Protein AF-W1Y4M0-F1 (afdb_monomer_lite)

Structure (mmCIF, N/CA/C/O backbone):
data_AF-W1Y4M0-F1
#
_entry.id   AF-W1Y4M0-F1
#
loop_
_atom_site.group_PDB
_atom_site.id
_atom_site.type_symbol
_atom_site.label_atom_id
_atom_site.label_alt_id
_atom_site.label_comp_id
_atom_site.label_asym_id
_atom_site.label_entity_id
_atom_site.label_seq_id
_atom_site.pdbx_PDB_ins_code
_atom_site.Cartn_x
_atom_site.Cartn_y
_atom_site.Cartn_z
_atom_site.occupancy
_atom_site.B_iso_or_equiv
_atom_site.auth_seq_id
_atom_site.auth_comp_id
_atom_site.auth_asym_id
_atom_site.auth_atom_id
_atom_site.pdbx_PDB_model_num
ATOM 1 N N . ALA A 1 1 ? 33.250 -19.218 -24.077 1.00 40.91 1 ALA A N 1
ATOM 2 C CA . ALA A 1 1 ? 33.904 -18.653 -22.877 1.00 40.91 1 ALA A CA 1
ATOM 3 C C . ALA A 1 1 ? 33.173 -17.367 -22.509 1.00 40.91 1 ALA A C 1
ATOM 5 O O . ALA A 1 1 ? 32.840 -16.640 -23.441 1.00 40.91 1 ALA A O 1
ATOM 6 N N . PRO A 1 2 ? 32.850 -17.095 -21.232 1.00 46.16 2 PRO A N 1
ATOM 7 C CA . PRO A 1 2 ? 32.178 -15.849 -20.876 1.00 46.16 2 PRO A CA 1
ATOM 8 C C . PRO A 1 2 ? 33.082 -14.671 -21.253 1.00 46.16 2 PRO A C 1
ATOM 10 O O . PRO A 1 2 ? 34.289 -14.724 -21.014 1.00 46.16 2 PRO A O 1
ATOM 13 N N . ALA A 1 3 ? 32.515 -13.644 -21.886 1.00 58.59 3 ALA A N 1
ATOM 14 C CA . ALA A 1 3 ? 33.249 -12.433 -22.234 1.00 58.59 3 ALA A CA 1
ATOM 15 C C . ALA A 1 3 ? 33.830 -11.792 -20.965 1.00 58.59 3 ALA A C 1
ATOM 17 O O . ALA A 1 3 ? 33.158 -11.728 -19.933 1.00 58.59 3 ALA A O 1
ATOM 18 N N . ALA A 1 4 ? 35.079 -11.330 -21.037 1.00 76.50 4 ALA A N 1
ATOM 19 C CA . ALA A 1 4 ? 35.714 -10.626 -19.932 1.00 76.50 4 ALA A CA 1
ATOM 20 C C . ALA A 1 4 ? 34.864 -9.406 -19.532 1.00 76.50 4 ALA A C 1
ATOM 22 O O . ALA A 1 4 ? 34.416 -8.643 -20.390 1.00 76.50 4 ALA A O 1
ATOM 23 N N . LEU A 1 5 ? 34.621 -9.247 -18.227 1.00 76.81 5 LEU A N 1
ATOM 24 C CA . LEU A 1 5 ? 33.841 -8.137 -17.677 1.00 76.81 5 LEU A CA 1
ATOM 25 C C . LEU A 1 5 ? 34.411 -6.790 -18.144 1.00 76.81 5 LEU A C 1
ATOM 27 O O . LEU A 1 5 ? 35.628 -6.618 -18.217 1.00 76.81 5 LEU A O 1
ATOM 31 N N . SER A 1 6 ? 33.536 -5.819 -18.415 1.00 85.75 6 SER A N 1
ATOM 32 C CA . SER A 1 6 ? 33.961 -4.457 -18.752 1.00 85.75 6 SER A CA 1
ATOM 33 C C . SER A 1 6 ? 34.764 -3.830 -17.606 1.00 85.75 6 SER A C 1
ATOM 35 O O . SER A 1 6 ? 34.558 -4.164 -16.440 1.00 85.75 6 SER A O 1
ATOM 37 N N . HIS A 1 7 ? 35.642 -2.872 -17.909 1.00 79.56 7 HIS A N 1
ATOM 38 C CA . HIS A 1 7 ? 36.454 -2.188 -16.893 1.00 79.56 7 HIS A CA 1
ATOM 39 C C . HIS A 1 7 ? 35.597 -1.555 -15.778 1.00 79.56 7 HIS A C 1
ATOM 41 O O . HIS A 1 7 ? 35.941 -1.604 -14.597 1.00 79.56 7 HIS A O 1
ATOM 47 N N . SER A 1 8 ? 34.424 -1.020 -16.132 1.00 80.38 8 SER A N 1
ATOM 48 C CA . SER A 1 8 ? 33.446 -0.510 -15.166 1.00 80.38 8 SER A CA 1
ATOM 49 C C . SER A 1 8 ? 32.907 -1.619 -14.259 1.00 80.38 8 SER A C 1
ATOM 51 O O . SER A 1 8 ? 32.848 -1.435 -13.044 1.00 80.38 8 SER A O 1
ATOM 53 N N . ALA A 1 9 ? 32.571 -2.784 -14.823 1.00 74.94 9 ALA A N 1
ATOM 54 C CA . ALA A 1 9 ? 32.103 -3.942 -14.065 1.00 74.94 9 ALA A CA 1
ATOM 55 C C . ALA A 1 9 ? 33.204 -4.537 -13.173 1.00 74.94 9 ALA A C 1
ATOM 57 O O . ALA A 1 9 ? 32.925 -4.895 -12.034 1.00 74.94 9 ALA A O 1
ATOM 58 N N . GLN A 1 10 ? 34.459 -4.562 -13.630 1.00 78.62 10 GLN A N 1
ATOM 59 C CA . GLN A 1 10 ? 35.616 -4.975 -12.826 1.00 78.62 10 GLN A CA 1
ATOM 60 C C . GLN A 1 10 ? 35.824 -4.050 -11.623 1.00 78.62 10 GLN A C 1
ATOM 62 O O . GLN A 1 10 ? 36.001 -4.526 -10.507 1.00 78.62 10 GLN A O 1
ATOM 67 N N . ARG A 1 11 ? 35.723 -2.727 -11.815 1.00 75.81 11 ARG A N 1
ATOM 68 C CA . ARG A 1 11 ? 35.806 -1.743 -10.720 1.00 75.81 11 ARG A CA 1
ATOM 69 C C . ARG A 1 11 ? 34.679 -1.897 -9.705 1.00 75.81 11 ARG A C 1
ATOM 71 O O . ARG A 1 11 ? 34.911 -1.749 -8.510 1.00 75.81 11 ARG A O 1
ATOM 78 N N . VAL A 1 12 ? 33.457 -2.159 -10.169 1.00 72.69 12 VAL A N 1
ATOM 79 C CA . VAL A 1 12 ? 32.316 -2.439 -9.286 1.00 72.69 12 VAL A CA 1
ATOM 80 C C . VAL A 1 12 ? 32.557 -3.740 -8.524 1.00 72.69 12 VAL A C 1
ATOM 82 O O . VAL A 1 12 ? 32.464 -3.737 -7.304 1.00 72.69 12 VAL A O 1
ATOM 85 N N . HIS A 1 13 ? 32.968 -4.807 -9.210 1.00 70.38 13 HIS A N 1
ATOM 86 C CA . HIS A 1 13 ? 33.296 -6.095 -8.601 1.00 70.38 13 HIS A CA 1
ATOM 87 C C . HIS A 1 13 ? 34.391 -5.963 -7.537 1.00 70.38 13 HIS A C 1
ATOM 89 O O . HIS A 1 13 ? 34.217 -6.449 -6.429 1.00 70.38 13 HIS A O 1
ATOM 95 N N . GLN A 1 14 ? 35.474 -5.235 -7.824 1.00 74.56 14 GLN A N 1
ATOM 96 C CA . GLN A 1 14 ? 36.576 -5.003 -6.885 1.00 74.56 14 GLN A CA 1
ATOM 97 C C . GLN A 1 14 ? 36.146 -4.196 -5.648 1.00 74.56 14 GLN A C 1
ATOM 99 O O . GLN A 1 14 ? 36.717 -4.354 -4.573 1.00 74.56 14 GLN A O 1
ATOM 104 N N . ARG A 1 15 ? 35.130 -3.330 -5.782 1.00 68.19 15 ARG A N 1
ATOM 105 C CA . ARG A 1 15 ? 34.530 -2.586 -4.661 1.00 68.19 15 ARG A CA 1
ATOM 106 C C . ARG A 1 15 ? 33.516 -3.416 -3.875 1.00 68.19 15 ARG A C 1
ATOM 108 O O . ARG A 1 15 ? 33.374 -3.201 -2.677 1.00 68.19 15 ARG A O 1
ATOM 115 N N . LEU A 1 16 ? 32.816 -4.333 -4.538 1.00 61.97 16 LEU A N 1
ATOM 116 C CA . LEU A 1 16 ? 31.892 -5.275 -3.903 1.00 61.97 16 LEU A CA 1
ATOM 117 C C . LEU A 1 16 ? 32.642 -6.401 -3.175 1.00 61.97 16 LEU A C 1
ATOM 119 O O . LEU A 1 16 ? 32.173 -6.863 -2.144 1.00 61.97 16 LEU A O 1
ATOM 123 N N . SER A 1 17 ? 33.839 -6.768 -3.642 1.00 65.12 17 SER A N 1
ATOM 124 C CA . SER A 1 17 ? 34.718 -7.778 -3.037 1.00 65.12 17 SER A CA 1
ATOM 125 C C . SER A 1 17 ? 35.580 -7.255 -1.878 1.00 65.12 17 SER A C 1
ATOM 127 O O . SER A 1 17 ? 36.582 -7.875 -1.531 1.00 65.12 17 SER A O 1
ATOM 129 N N . VAL A 1 18 ? 35.266 -6.081 -1.318 1.00 74.00 18 VAL A N 1
ATOM 130 C CA . VAL A 1 18 ? 35.992 -5.517 -0.161 1.00 74.00 18 VAL A CA 1
ATOM 131 C C . VAL A 1 18 ? 35.580 -6.206 1.141 1.00 74.00 18 VAL A C 1
ATOM 133 O O . VAL A 1 18 ? 36.350 -6.246 2.098 1.00 74.00 18 VAL A O 1
ATOM 136 N N . LEU A 1 19 ? 34.364 -6.749 1.184 1.00 72.25 19 LEU A N 1
ATOM 137 C CA . LEU A 1 19 ? 33.844 -7.476 2.333 1.00 72.25 19 LEU A CA 1
ATOM 138 C C . LEU A 1 19 ? 34.099 -8.974 2.157 1.00 72.25 19 LEU A C 1
ATOM 140 O O . LEU A 1 19 ? 34.015 -9.491 1.046 1.00 72.25 19 LEU A O 1
ATOM 144 N N . SER A 1 20 ? 34.390 -9.668 3.257 1.00 85.44 20 SER A N 1
ATOM 145 C CA . SER A 1 20 ? 34.400 -11.131 3.260 1.00 85.44 20 SER A CA 1
ATOM 146 C C . SER A 1 20 ? 32.990 -11.667 3.008 1.00 85.44 20 SER A C 1
ATOM 148 O O . SER A 1 20 ? 32.011 -11.023 3.389 1.00 85.44 20 SER A O 1
ATOM 150 N N . ASP A 1 21 ? 32.881 -12.868 2.436 1.00 81.06 21 ASP A N 1
ATOM 151 C CA . ASP A 1 21 ? 31.585 -13.517 2.182 1.00 81.06 21 ASP A CA 1
ATOM 152 C C . ASP A 1 21 ? 30.716 -13.567 3.448 1.00 81.06 21 ASP A C 1
ATOM 154 O O . ASP A 1 21 ? 29.537 -13.233 3.406 1.00 81.06 21 ASP A O 1
ATOM 158 N N . SER A 1 22 ? 31.322 -13.830 4.610 1.00 85.56 22 SER A N 1
ATOM 159 C CA . SER A 1 22 ? 30.627 -13.794 5.903 1.00 85.56 22 SER A CA 1
ATOM 160 C C . SER A 1 22 ? 30.085 -12.403 6.264 1.00 85.56 22 SER A C 1
ATOM 162 O O . SER A 1 22 ? 28.965 -12.286 6.759 1.00 85.56 22 SER A O 1
ATOM 164 N N . ALA A 1 2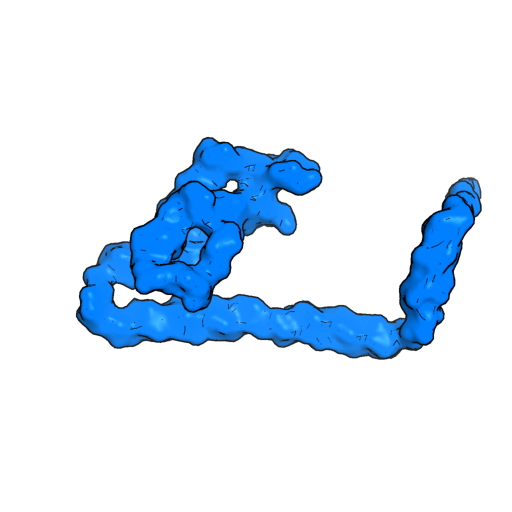3 ? 30.837 -11.330 6.001 1.00 84.69 23 ALA A N 1
ATOM 165 C CA . ALA A 1 23 ? 30.372 -9.966 6.254 1.00 84.69 23 ALA A CA 1
ATOM 166 C C . ALA A 1 23 ? 29.250 -9.558 5.283 1.00 84.69 23 ALA A C 1
ATOM 168 O O . ALA A 1 23 ? 28.323 -8.845 5.673 1.00 84.69 23 ALA A O 1
ATOM 169 N N . ILE A 1 24 ? 29.307 -10.034 4.034 1.00 81.06 24 ILE A N 1
ATOM 170 C CA . ILE A 1 24 ? 28.235 -9.8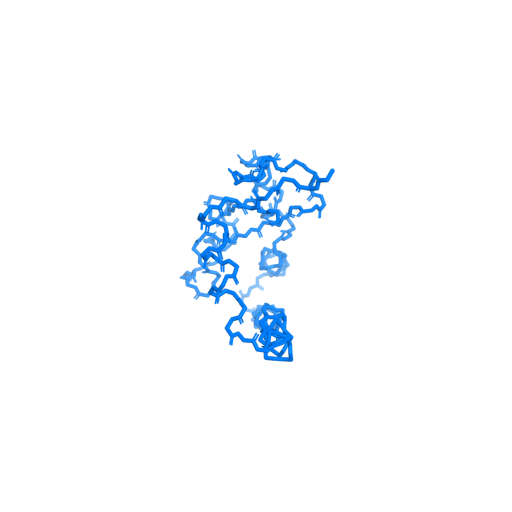63 3.046 1.00 81.06 24 ILE A CA 1
ATOM 171 C C . ILE A 1 24 ? 26.977 -10.598 3.515 1.00 81.06 24 ILE A C 1
ATOM 173 O O . ILE A 1 24 ? 25.915 -9.981 3.584 1.00 81.06 24 ILE A O 1
ATOM 177 N N . GLU A 1 25 ? 27.092 -11.870 3.902 1.00 83.19 25 GLU A N 1
ATOM 178 C CA . GLU A 1 25 ? 25.982 -12.674 4.423 1.00 83.19 25 GLU A CA 1
ATOM 179 C C . GLU A 1 25 ? 25.340 -12.023 5.646 1.00 83.19 25 GLU A C 1
ATOM 181 O O . GLU A 1 25 ? 24.128 -11.821 5.665 1.00 83.19 25 GLU A O 1
ATOM 186 N N . GLN A 1 26 ? 26.134 -11.605 6.635 1.00 83.56 26 GLN A N 1
ATOM 187 C CA . GLN A 1 26 ? 25.621 -10.912 7.819 1.00 83.56 26 GLN A CA 1
ATOM 188 C C . GLN A 1 26 ? 24.882 -9.622 7.458 1.00 83.56 26 GLN A C 1
ATOM 190 O O . GLN A 1 26 ? 23.840 -9.317 8.042 1.00 83.56 26 GLN A O 1
ATOM 195 N N . ARG A 1 27 ? 25.388 -8.857 6.484 1.00 80.69 27 ARG A N 1
ATOM 196 C CA . ARG A 1 27 ? 24.753 -7.607 6.060 1.00 80.69 27 ARG A CA 1
ATOM 197 C C . ARG A 1 27 ? 23.454 -7.857 5.303 1.00 80.69 27 ARG A C 1
ATOM 199 O O . ARG A 1 27 ? 22.472 -7.166 5.560 1.00 80.69 27 ARG A O 1
ATOM 206 N N . VAL A 1 28 ? 23.435 -8.840 4.406 1.00 79.38 28 VAL A N 1
ATOM 207 C CA . VAL A 1 28 ? 22.240 -9.252 3.661 1.00 79.38 28 VAL A CA 1
ATOM 208 C C . VAL A 1 28 ? 21.182 -9.793 4.616 1.00 79.38 28 VAL A C 1
ATOM 210 O O . VAL A 1 28 ? 20.045 -9.333 4.570 1.00 79.38 28 VAL A O 1
ATOM 213 N N . LEU A 1 29 ? 21.558 -10.685 5.534 1.00 77.88 29 LEU A N 1
ATOM 214 C CA . LEU A 1 29 ? 20.660 -11.202 6.563 1.00 77.88 29 LEU A CA 1
ATOM 215 C C . LEU A 1 29 ? 20.130 -10.073 7.441 1.00 77.88 29 LEU A C 1
ATOM 217 O O . LEU A 1 29 ? 18.931 -9.993 7.636 1.00 77.88 29 LEU A O 1
ATOM 221 N N . SER A 1 30 ? 20.965 -9.133 7.884 1.00 79.19 30 SER A N 1
ATOM 222 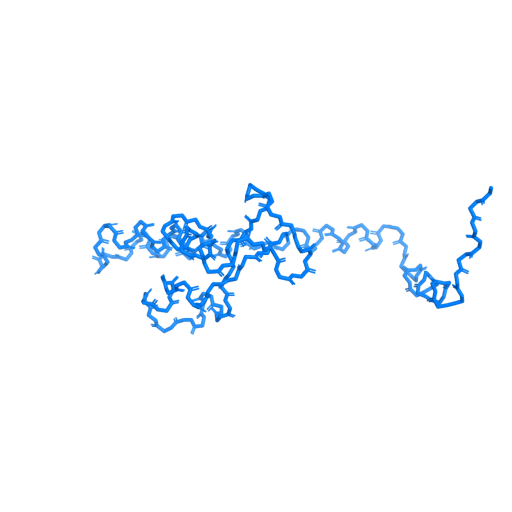C CA . SER A 1 30 ? 20.497 -7.958 8.627 1.00 79.19 30 SER A CA 1
ATOM 223 C C . SER A 1 30 ? 19.474 -7.125 7.842 1.00 79.19 30 SER A C 1
ATOM 225 O O . SER A 1 30 ? 18.496 -6.683 8.434 1.00 79.19 30 SER A O 1
ATOM 227 N N . LEU A 1 31 ? 19.664 -6.924 6.534 1.00 70.88 31 LEU A N 1
ATOM 228 C CA . LEU A 1 31 ? 18.755 -6.146 5.679 1.00 70.88 31 LEU A CA 1
ATOM 229 C C . LEU A 1 31 ? 17.447 -6.882 5.347 1.00 70.88 31 LEU A C 1
ATOM 231 O O . LEU A 1 31 ? 16.402 -6.255 5.167 1.00 70.88 31 LEU A O 1
ATOM 235 N N . ILE A 1 32 ? 17.492 -8.208 5.242 1.00 68.62 32 ILE A N 1
ATOM 236 C CA . ILE A 1 32 ? 16.297 -9.038 5.055 1.00 68.62 32 ILE A CA 1
ATOM 237 C C . ILE A 1 32 ? 15.533 -9.146 6.379 1.00 68.62 32 ILE A C 1
ATOM 239 O O . ILE A 1 32 ? 14.309 -9.048 6.377 1.00 68.62 32 ILE A O 1
ATOM 243 N N . SER A 1 33 ? 16.252 -9.260 7.496 1.00 65.44 33 SER A N 1
ATOM 244 C CA . SER A 1 33 ? 15.701 -9.329 8.850 1.00 65.44 33 SER A CA 1
ATOM 245 C C . SER A 1 33 ? 15.233 -7.981 9.391 1.00 65.44 33 SER A C 1
ATOM 247 O O . SER A 1 33 ? 14.527 -7.970 10.393 1.00 65.44 33 SER A O 1
ATOM 249 N N . THR A 1 34 ? 15.573 -6.843 8.766 1.00 57.28 34 THR A N 1
ATOM 250 C CA . THR A 1 34 ? 14.916 -5.560 9.068 1.00 57.28 34 THR A CA 1
ATOM 251 C C . THR A 1 34 ? 13.458 -5.582 8.604 1.00 57.28 34 THR A C 1
ATOM 253 O O . THR A 1 34 ? 13.113 -5.125 7.517 1.00 57.28 34 THR A O 1
ATOM 256 N N . ASP A 1 35 ? 12.612 -6.191 9.424 1.00 57.66 35 ASP A N 1
ATOM 257 C CA . ASP A 1 35 ? 11.482 -5.605 10.146 1.00 57.66 35 ASP A CA 1
ATOM 258 C C . ASP A 1 35 ? 10.396 -4.802 9.431 1.00 57.66 35 ASP A C 1
ATOM 260 O O . ASP A 1 35 ? 9.510 -4.215 10.057 1.00 57.66 35 ASP A O 1
ATOM 264 N N . ARG A 1 36 ? 10.414 -4.783 8.100 1.00 62.47 36 ARG A N 1
ATOM 265 C CA . ARG A 1 36 ? 9.346 -4.148 7.316 1.00 62.47 36 ARG A CA 1
ATOM 266 C C . ARG A 1 36 ? 7.977 -4.763 7.627 1.00 62.47 36 ARG A C 1
ATOM 268 O O . ARG A 1 36 ? 6.978 -4.049 7.545 1.00 62.47 36 ARG A O 1
ATOM 275 N N . ASP A 1 37 ? 7.955 -6.028 8.040 1.00 71.56 37 ASP A N 1
ATOM 276 C CA . ASP A 1 37 ? 6.739 -6.723 8.444 1.00 71.56 37 ASP A CA 1
ATOM 277 C C . ASP A 1 37 ? 6.300 -6.368 9.876 1.00 71.56 37 ASP A C 1
ATOM 279 O O . ASP A 1 37 ? 5.106 -6.156 10.081 1.00 71.56 37 ASP A O 1
ATOM 283 N N . GLU A 1 38 ? 7.202 -6.189 10.852 1.00 84.56 38 GLU A N 1
ATOM 284 C CA . GLU A 1 38 ? 6.788 -5.808 12.217 1.00 84.56 38 GLU A CA 1
ATOM 285 C C . GLU A 1 38 ? 6.218 -4.392 12.279 1.00 84.56 38 GLU A C 1
ATOM 287 O O . GLU A 1 38 ? 5.234 -4.169 12.983 1.00 84.56 38 GLU A O 1
ATOM 292 N N . GLN A 1 39 ? 6.787 -3.413 11.562 1.00 88.88 39 GLN A N 1
ATOM 293 C CA . GLN A 1 39 ? 6.202 -2.067 11.575 1.00 88.88 39 GLN A CA 1
ATOM 294 C C . GLN A 1 39 ? 4.802 -2.080 10.952 1.00 88.88 39 GLN A C 1
ATOM 296 O O . GLN A 1 39 ? 3.885 -1.459 11.486 1.00 88.88 39 GLN A O 1
ATOM 301 N N . ALA A 1 40 ? 4.607 -2.819 9.855 1.00 91.12 40 ALA A N 1
ATOM 302 C CA . ALA A 1 40 ? 3.284 -2.995 9.266 1.00 91.12 40 ALA A CA 1
ATOM 303 C C . ALA A 1 40 ? 2.317 -3.698 10.235 1.00 91.12 40 ALA A C 1
ATOM 305 O O . ALA A 1 40 ? 1.169 -3.272 10.351 1.00 91.12 40 ALA A O 1
ATOM 306 N N . GLN A 1 41 ? 2.775 -4.713 10.974 1.00 93.44 41 GLN A N 1
ATOM 307 C CA . GLN A 1 41 ? 1.990 -5.379 12.018 1.00 93.44 41 GLN A CA 1
ATOM 308 C C . GLN A 1 41 ? 1.616 -4.423 13.155 1.00 93.44 41 GLN A C 1
ATOM 310 O O . GLN A 1 41 ? 0.450 -4.372 13.540 1.00 93.44 41 GLN A O 1
ATOM 315 N N . ARG A 1 42 ? 2.566 -3.624 13.657 1.00 94.94 42 ARG A N 1
ATOM 316 C CA . ARG A 1 42 ? 2.326 -2.594 14.681 1.00 94.94 42 ARG A CA 1
ATOM 317 C C . ARG A 1 42 ? 1.282 -1.581 14.220 1.00 94.94 42 ARG A C 1
ATOM 319 O O . ARG A 1 42 ? 0.347 -1.294 14.964 1.00 94.94 42 ARG A O 1
ATOM 326 N N . ASP A 1 43 ? 1.393 -1.104 12.982 1.00 95.88 43 ASP A N 1
ATOM 327 C CA . ASP A 1 43 ? 0.416 -0.184 12.397 1.00 95.88 43 ASP A CA 1
ATOM 328 C C . ASP A 1 43 ? -0.972 -0.841 12.295 1.00 95.88 43 ASP A C 1
ATOM 330 O O . ASP A 1 43 ? -1.972 -0.227 12.660 1.00 95.88 43 ASP A O 1
ATOM 334 N N . CYS A 1 44 ? -1.046 -2.103 11.853 1.00 96.75 44 CYS A N 1
ATOM 335 C CA . CYS A 1 44 ? -2.306 -2.847 11.763 1.00 96.75 44 CYS A CA 1
ATOM 336 C C . CYS A 1 44 ? -2.948 -3.065 13.138 1.00 96.75 44 CYS A C 1
ATOM 338 O O . CYS A 1 44 ? -4.157 -2.904 13.272 1.00 96.75 44 CYS A O 1
ATOM 340 N N . LEU A 1 45 ? -2.157 -3.385 14.166 1.00 97.38 45 LEU A N 1
ATOM 341 C CA . LEU A 1 45 ? -2.641 -3.529 15.540 1.00 97.38 45 LEU A CA 1
ATOM 342 C C . LEU A 1 45 ? -3.177 -2.204 16.091 1.00 97.38 45 LEU A C 1
ATOM 344 O O . LEU A 1 45 ? -4.249 -2.193 16.693 1.00 97.38 45 LEU A O 1
ATOM 348 N N . ALA A 1 46 ? -2.478 -1.092 15.847 1.00 96.81 46 ALA A N 1
ATOM 349 C CA . ALA A 1 46 ? -2.940 0.234 16.249 1.00 96.81 46 ALA A CA 1
ATOM 350 C C . ALA A 1 46 ? -4.283 0.583 15.586 1.00 96.81 46 ALA A C 1
ATOM 352 O O . ALA A 1 46 ? -5.215 1.001 16.269 1.00 96.81 46 ALA A O 1
ATOM 353 N N . ILE A 1 47 ? -4.416 0.327 14.279 1.00 97.44 47 ILE A N 1
ATOM 354 C CA . ILE A 1 47 ? -5.681 0.507 13.552 1.00 97.44 47 ILE A CA 1
ATOM 355 C C . ILE A 1 47 ? -6.760 -0.418 14.114 1.00 97.44 47 ILE A C 1
ATOM 357 O O . ILE A 1 47 ? -7.893 0.013 14.269 1.00 97.44 47 ILE A O 1
ATOM 361 N N . GLN A 1 48 ? -6.440 -1.672 14.444 1.00 97.75 48 GLN A N 1
ATOM 362 C CA . GLN A 1 48 ? -7.405 -2.636 14.977 1.00 97.75 48 GLN A CA 1
ATOM 363 C C . GLN A 1 48 ? -7.953 -2.225 16.351 1.00 97.75 48 GLN A C 1
ATOM 365 O O . GLN A 1 48 ? -9.112 -2.496 16.655 1.00 97.75 48 GLN A O 1
ATOM 370 N N . GLN A 1 49 ? -7.133 -1.581 17.182 1.00 97.38 49 GLN A N 1
ATOM 371 C CA . GLN A 1 49 ? -7.496 -1.184 18.545 1.00 97.38 49 GLN A CA 1
ATOM 372 C C . GLN A 1 49 ? -8.221 0.169 18.622 1.00 97.38 49 GLN A C 1
ATOM 374 O O . GLN A 1 49 ? -8.861 0.460 19.636 1.00 97.38 49 GLN A O 1
ATOM 379 N N . ASP A 1 50 ? -8.157 0.990 17.571 1.00 96.19 50 ASP A N 1
ATOM 380 C CA . ASP A 1 50 ? -8.780 2.313 17.546 1.00 96.19 50 ASP A CA 1
ATOM 381 C C . ASP A 1 50 ? -10.309 2.231 17.402 1.00 96.19 50 ASP A C 1
ATOM 383 O O . ASP A 1 50 ? -10.854 2.035 16.315 1.00 96.19 50 ASP A O 1
ATOM 387 N N . LYS A 1 51 ? -11.034 2.409 18.505 1.00 95.50 51 LYS A N 1
ATOM 388 C CA . LYS A 1 51 ? -12.503 2.323 18.539 1.00 95.50 51 LYS A CA 1
ATOM 389 C C . LYS A 1 51 ? -13.222 3.469 17.822 1.00 95.50 51 LYS A C 1
ATOM 391 O O . LYS A 1 51 ? -14.434 3.389 17.668 1.00 95.50 51 LYS A O 1
ATOM 396 N N . SER A 1 52 ? -12.513 4.521 17.410 1.00 96.38 52 SER A N 1
ATOM 397 C CA . SER A 1 52 ? -13.113 5.648 16.683 1.00 96.38 52 SER A CA 1
ATOM 398 C C . SER A 1 52 ? -13.331 5.364 15.193 1.00 96.38 52 SER A C 1
ATOM 400 O O . S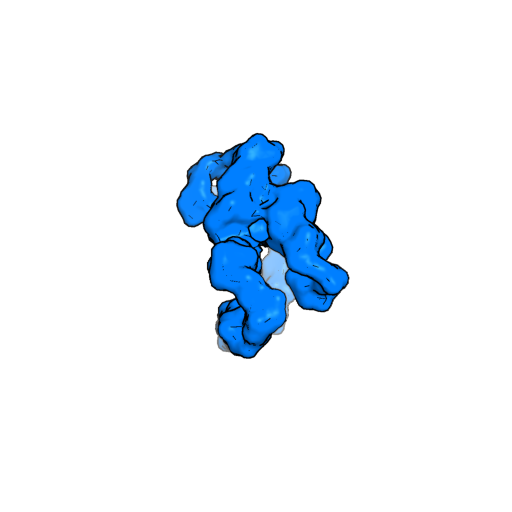ER A 1 52 ? -14.031 6.116 14.519 1.00 96.38 52 SER A O 1
ATOM 402 N N . ILE A 1 53 ? -12.744 4.281 14.676 1.00 95.81 53 ILE A N 1
ATOM 403 C CA . ILE A 1 53 ? -12.815 3.897 13.266 1.00 95.81 53 ILE A CA 1
ATOM 404 C C . ILE A 1 53 ? -13.968 2.909 13.049 1.00 95.81 53 ILE A C 1
ATOM 406 O O . ILE A 1 53 ? -14.042 1.878 13.712 1.00 95.81 53 ILE A O 1
ATOM 410 N N . GLU A 1 54 ? -14.831 3.187 12.075 1.00 97.06 54 GLU A N 1
ATOM 411 C CA . GLU A 1 54 ? -15.871 2.253 11.621 1.00 97.06 54 GLU A CA 1
ATOM 412 C C . GLU A 1 54 ? -15.267 0.951 11.072 1.00 97.06 54 GLU A C 1
ATOM 414 O O . GLU A 1 54 ? -14.241 0.975 10.388 1.00 97.06 54 GLU A O 1
ATOM 419 N N . ASP A 1 55 ? -15.923 -0.187 11.300 1.00 96.75 55 ASP A N 1
ATOM 420 C CA . ASP A 1 55 ? -15.362 -1.512 10.991 1.00 96.75 55 ASP A CA 1
ATOM 421 C C . ASP A 1 55 ? -14.971 -1.678 9.515 1.00 96.75 55 ASP A C 1
ATOM 423 O O . ASP A 1 55 ? -13.878 -2.147 9.200 1.00 96.75 55 ASP A O 1
ATOM 427 N N . THR A 1 56 ? -15.803 -1.197 8.588 1.00 97.0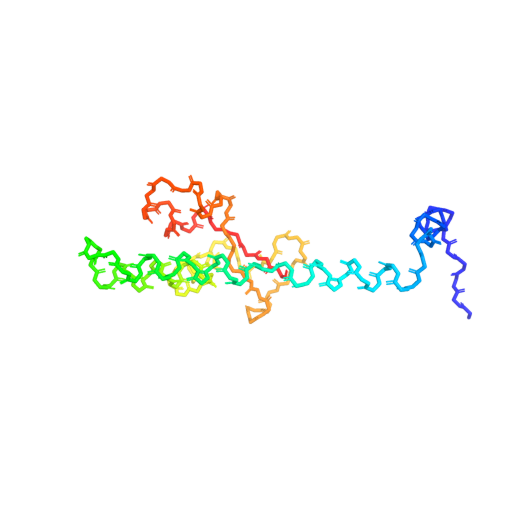6 56 THR A N 1
ATOM 428 C CA . THR A 1 56 ? -15.481 -1.246 7.152 1.00 97.06 56 THR A CA 1
ATOM 429 C C . THR A 1 56 ? -14.252 -0.400 6.804 1.00 97.06 56 THR A C 1
ATOM 431 O O . THR A 1 56 ? -13.426 -0.801 5.984 1.00 97.06 56 THR A O 1
ATOM 434 N N . VAL A 1 57 ? -14.099 0.772 7.428 1.00 97.12 57 VAL A N 1
ATOM 435 C CA . VAL A 1 57 ? -12.946 1.657 7.195 1.00 97.12 57 VAL A CA 1
ATOM 436 C C . VAL A 1 57 ? -11.684 1.053 7.809 1.00 97.12 57 VAL A C 1
ATOM 438 O O . VAL A 1 57 ? -10.614 1.106 7.204 1.00 97.12 57 VAL A O 1
ATOM 441 N N . ARG A 1 58 ? -11.808 0.417 8.977 1.00 97.94 58 ARG A N 1
ATOM 442 C CA . ARG A 1 58 ? -10.729 -0.311 9.654 1.00 97.94 58 ARG A CA 1
ATOM 443 C C . ARG A 1 58 ? -10.161 -1.410 8.760 1.00 97.94 58 ARG A C 1
ATOM 445 O O . ARG A 1 58 ? -8.950 -1.449 8.540 1.00 97.94 58 ARG A O 1
ATOM 452 N N . GLU A 1 59 ? -11.023 -2.247 8.187 1.00 97.94 59 GLU A N 1
ATOM 453 C CA . GLU A 1 59 ? -10.622 -3.303 7.251 1.00 97.94 59 GLU A CA 1
ATOM 454 C C . GLU A 1 59 ? -9.932 -2.735 6.005 1.00 97.94 59 GLU A C 1
ATOM 456 O O . GLU A 1 59 ? -8.892 -3.244 5.580 1.00 97.94 59 GLU A O 1
ATOM 461 N N . GLN A 1 60 ? -10.464 -1.644 5.442 1.00 98.12 60 GLN A N 1
ATOM 462 C CA . GLN A 1 60 ? -9.858 -0.975 4.290 1.00 98.12 60 GLN A CA 1
ATOM 463 C C . GLN A 1 60 ? -8.472 -0.410 4.607 1.00 98.12 60 GLN A C 1
ATOM 465 O O . GLN A 1 60 ? -7.561 -0.560 3.794 1.00 98.12 60 GLN A O 1
ATOM 470 N N . LEU A 1 61 ? -8.289 0.206 5.778 1.00 98.38 61 LEU A N 1
ATOM 471 C CA . LEU A 1 61 ? -7.004 0.752 6.211 1.00 98.38 61 LEU A CA 1
ATOM 472 C C . LEU A 1 61 ? -5.972 -0.355 6.442 1.00 98.38 61 LEU A C 1
ATOM 474 O O . LEU A 1 61 ? -4.849 -0.245 5.955 1.00 98.38 61 LEU A O 1
ATOM 478 N N . ILE A 1 62 ? -6.346 -1.441 7.120 1.00 97.94 62 ILE A N 1
ATOM 479 C CA . ILE A 1 62 ? -5.456 -2.594 7.320 1.00 97.94 62 ILE A CA 1
ATOM 480 C C . ILE A 1 62 ? -5.066 -3.199 5.966 1.00 97.94 62 ILE A C 1
ATOM 482 O O . ILE A 1 62 ? -3.882 -3.405 5.693 1.00 97.94 62 ILE A O 1
ATOM 486 N N . ALA A 1 63 ? -6.037 -3.418 5.075 1.00 97.56 63 ALA A N 1
ATOM 487 C CA . ALA A 1 63 ? -5.764 -3.933 3.739 1.00 97.56 63 ALA A CA 1
ATOM 488 C C . ALA A 1 63 ? -4.841 -2.993 2.949 1.00 97.56 63 ALA A C 1
ATOM 490 O O . ALA A 1 63 ? -3.876 -3.456 2.342 1.00 97.56 63 ALA A O 1
ATOM 491 N N . ALA A 1 64 ? -5.084 -1.681 2.986 1.00 97.94 64 ALA A N 1
ATOM 492 C CA . ALA A 1 64 ? -4.243 -0.697 2.316 1.00 97.94 64 ALA A CA 1
ATOM 493 C C . ALA A 1 64 ? -2.818 -0.687 2.879 1.00 97.94 64 ALA A C 1
ATOM 495 O O . ALA A 1 64 ? -1.870 -0.681 2.095 1.00 97.94 64 ALA A O 1
ATOM 496 N N . ARG A 1 65 ? -2.641 -0.777 4.207 1.00 97.19 65 ARG A N 1
ATOM 497 C CA . ARG A 1 65 ? -1.313 -0.842 4.842 1.00 97.19 65 ARG A CA 1
ATOM 498 C C . ARG A 1 65 ? -0.479 -2.004 4.315 1.00 97.19 65 ARG A C 1
ATOM 500 O O . ARG A 1 65 ? 0.725 -1.850 4.110 1.00 97.19 65 ARG A O 1
ATOM 507 N N . LEU A 1 66 ? -1.131 -3.139 4.081 1.00 95.06 66 LEU A N 1
ATOM 508 C CA . LEU A 1 66 ? -0.531 -4.357 3.538 1.00 95.06 66 LEU A CA 1
ATOM 509 C C . LEU A 1 66 ? -0.437 -4.353 1.999 1.00 95.06 66 LEU A C 1
ATOM 511 O O . LEU A 1 66 ? -0.005 -5.341 1.405 1.00 95.06 66 LEU A O 1
ATOM 515 N N . GLY A 1 67 ? -0.833 -3.262 1.335 1.00 94.94 67 GLY A N 1
ATOM 516 C CA . GLY A 1 67 ? -0.809 -3.140 -0.122 1.00 94.94 67 GLY A CA 1
ATOM 517 C C . GLY A 1 67 ? -1.843 -4.029 -0.819 1.00 94.94 67 GLY A C 1
ATOM 518 O O . GLY A 1 67 ? -1.563 -4.573 -1.892 1.00 94.94 67 GLY A O 1
ATOM 519 N N . GLN A 1 68 ? -3.012 -4.210 -0.197 1.00 96.25 68 GLN A N 1
ATOM 520 C CA . GLN A 1 68 ? -4.114 -5.084 -0.610 1.00 96.25 68 GLN A CA 1
ATOM 521 C C . GLN A 1 68 ? -5.449 -4.323 -0.728 1.00 96.25 68 GLN A C 1
ATOM 523 O O . GLN A 1 68 ? -5.515 -3.095 -0.647 1.00 96.25 68 GLN A O 1
ATOM 528 N N . GLY A 1 69 ? -6.532 -5.068 -0.972 1.00 96.88 69 GLY A N 1
ATOM 529 C CA . GLY A 1 69 ? -7.897 -4.544 -0.975 1.00 96.88 69 GLY A CA 1
ATOM 530 C C . GLY A 1 69 ? -8.173 -3.543 -2.099 1.00 96.88 69 GLY A C 1
ATOM 531 O O . GLY A 1 69 ? -7.597 -3.619 -3.187 1.00 96.88 69 GLY A O 1
ATOM 532 N N . THR A 1 70 ? -9.091 -2.612 -1.840 1.00 97.94 70 THR A N 1
ATOM 533 C CA . THR A 1 70 ? -9.508 -1.588 -2.811 1.00 97.94 70 THR A CA 1
ATOM 534 C C . THR A 1 70 ? -8.357 -0.666 -3.202 1.00 97.94 70 THR A C 1
ATOM 536 O O . THR A 1 70 ? -8.213 -0.365 -4.383 1.00 97.94 70 THR A O 1
ATOM 539 N N . PHE A 1 71 ? -7.481 -0.305 -2.257 1.00 98.38 71 PHE A N 1
ATOM 540 C CA . PHE A 1 71 ? -6.279 0.485 -2.538 1.00 98.38 71 PHE A CA 1
ATOM 541 C C . PHE A 1 71 ? -5.422 -0.174 -3.628 1.00 98.38 71 PHE A C 1
ATOM 543 O O . PHE A 1 71 ? -5.166 0.436 -4.665 1.00 98.38 71 PHE A O 1
ATOM 550 N N . ARG A 1 72 ? -5.074 -1.459 -3.465 1.00 97.88 72 ARG A N 1
ATOM 551 C CA . ARG A 1 72 ? -4.307 -2.217 -4.468 1.00 97.88 72 ARG A CA 1
ATOM 552 C C . ARG A 1 72 ? -5.008 -2.286 -5.821 1.00 97.88 72 ARG A C 1
ATOM 554 O O . ARG A 1 72 ? -4.362 -2.093 -6.849 1.00 97.88 72 ARG A O 1
ATOM 561 N N . LYS A 1 73 ? -6.309 -2.595 -5.828 1.00 98.00 73 LYS A N 1
ATOM 562 C CA . LYS A 1 73 ? -7.102 -2.696 -7.065 1.00 98.00 73 LYS A CA 1
ATOM 563 C C . LYS A 1 73 ? -7.067 -1.380 -7.840 1.00 98.00 73 LYS A C 1
ATOM 565 O O . LYS A 1 73 ? -6.775 -1.386 -9.031 1.00 98.00 73 LYS A O 1
ATOM 570 N N . ASN A 1 74 ? -7.279 -0.265 -7.148 1.00 98.31 74 ASN A N 1
ATOM 571 C CA . ASN A 1 74 ? -7.273 1.061 -7.752 1.00 98.31 74 ASN A CA 1
ATOM 572 C C . ASN A 1 74 ? -5.866 1.466 -8.224 1.00 98.31 74 ASN A C 1
ATOM 574 O O . ASN A 1 74 ? -5.729 2.019 -9.311 1.00 98.31 74 ASN A O 1
A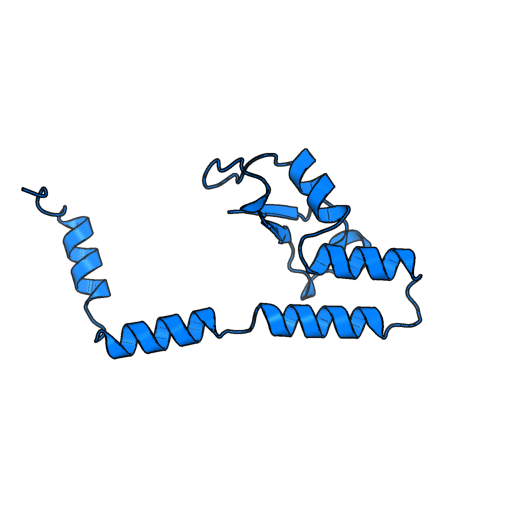TOM 578 N N . CYS A 1 75 ? -4.810 1.120 -7.479 1.00 98.12 75 CYS A N 1
ATOM 579 C CA . CYS A 1 75 ? -3.429 1.332 -7.926 1.00 98.12 75 CYS A CA 1
ATOM 580 C C . CYS A 1 75 ? -3.118 0.566 -9.221 1.00 98.12 75 CYS A C 1
ATOM 582 O O . CYS A 1 75 ? -2.498 1.122 -10.119 1.00 98.12 75 CYS A O 1
ATOM 584 N N . LEU A 1 76 ? -3.568 -0.689 -9.344 1.00 97.38 76 LEU A N 1
ATOM 585 C CA . LEU A 1 76 ? -3.398 -1.491 -10.565 1.00 97.38 76 LEU A CA 1
ATOM 586 C C . LEU A 1 76 ? -4.188 -0.935 -11.757 1.00 97.38 76 LEU A C 1
ATOM 588 O O . LEU A 1 76 ? -3.761 -1.105 -12.894 1.00 97.38 76 LEU A O 1
ATOM 592 N N . MET A 1 77 ? -5.320 -0.266 -11.516 1.00 97.44 77 MET A N 1
ATOM 593 C CA . MET A 1 77 ? -6.057 0.431 -12.575 1.00 97.44 77 MET A CA 1
ATOM 594 C C . MET A 1 77 ? -5.302 1.659 -13.096 1.00 97.44 77 MET A C 1
ATOM 596 O O . MET A 1 77 ? -5.337 1.921 -14.295 1.00 97.44 77 MET A O 1
ATOM 600 N N . LEU A 1 78 ? -4.626 2.403 -12.213 1.00 96.56 78 LEU A N 1
ATOM 601 C CA . LEU A 1 78 ? -3.802 3.556 -12.597 1.00 96.56 78 LEU A CA 1
ATOM 602 C C . LEU A 1 78 ? -2.477 3.123 -13.243 1.00 96.56 78 LEU A C 1
ATOM 604 O O . LEU A 1 78 ? -2.044 3.709 -14.233 1.00 96.56 78 LEU A O 1
ATOM 608 N N . TYR A 1 79 ? -1.851 2.081 -12.694 1.00 94.62 79 TYR A N 1
ATOM 609 C CA . TYR A 1 79 ? -0.535 1.582 -13.083 1.00 94.62 79 TYR A CA 1
ATOM 610 C C . TYR A 1 79 ? -0.580 0.054 -13.281 1.00 94.62 79 TYR A C 1
ATOM 612 O O . TYR A 1 79 ? -0.238 -0.702 -12.370 1.00 94.62 79 TYR A O 1
ATOM 620 N N . PRO A 1 80 ? -0.980 -0.441 -14.468 1.00 95.12 80 PRO A N 1
ATOM 621 C CA . PRO A 1 80 ? -1.150 -1.879 -14.717 1.00 95.12 80 PRO A CA 1
ATOM 622 C C . PRO A 1 80 ? 0.169 -2.666 -14.808 1.00 95.12 80 PRO A C 1
ATOM 624 O O . PRO A 1 80 ? 0.156 -3.895 -14.875 1.00 95.12 80 PRO A O 1
ATOM 627 N N . ALA A 1 81 ? 1.310 -1.975 -14.815 1.00 96.44 81 ALA A N 1
ATOM 628 C CA . ALA A 1 81 ? 2.643 -2.559 -14.834 1.00 96.44 81 ALA A CA 1
ATOM 629 C C . ALA A 1 81 ? 3.558 -1.815 -13.858 1.00 96.44 81 ALA A C 1
ATOM 631 O O . ALA A 1 81 ? 3.354 -0.630 -13.586 1.00 96.44 81 ALA A O 1
ATOM 632 N N . CYS A 1 82 ? 4.607 -2.486 -13.381 1.00 97.44 82 CYS A N 1
ATOM 633 C CA . CYS A 1 82 ? 5.675 -1.802 -12.663 1.00 97.44 82 CYS A CA 1
ATOM 634 C C . CYS A 1 82 ? 6.330 -0.758 -13.588 1.00 97.44 82 CYS A C 1
ATOM 636 O O . CYS A 1 82 ? 6.866 -1.142 -14.630 1.00 97.44 82 CYS A O 1
ATOM 638 N N . PRO A 1 83 ? 6.366 0.535 -13.223 1.00 95.56 83 PRO A N 1
ATOM 639 C CA . PRO A 1 83 ? 6.899 1.582 -14.092 1.00 95.56 83 PRO A CA 1
ATOM 640 C C . PRO A 1 83 ? 8.425 1.515 -14.244 1.00 95.56 83 PRO A C 1
ATOM 642 O O . PRO A 1 83 ? 8.979 2.161 -15.125 1.00 95.56 83 PRO A O 1
ATOM 645 N N . VAL A 1 84 ? 9.108 0.735 -13.398 1.00 96.38 84 VAL A N 1
ATOM 646 C CA . VAL A 1 84 ? 10.566 0.559 -13.441 1.00 96.38 84 VAL A CA 1
ATOM 647 C C . VAL A 1 84 ? 10.961 -0.643 -14.299 1.00 96.38 84 VAL A C 1
ATOM 649 O O . VAL A 1 84 ? 11.877 -0.545 -15.108 1.00 96.38 84 VAL A O 1
ATOM 652 N N . THR A 1 85 ? 10.289 -1.786 -14.123 1.00 96.25 85 THR A N 1
ATOM 653 C CA . THR A 1 85 ? 10.677 -3.056 -14.767 1.00 96.25 85 THR A CA 1
ATOM 654 C C . THR A 1 85 ? 9.782 -3.453 -15.938 1.00 96.25 85 THR A C 1
ATOM 656 O O . THR A 1 85 ? 10.135 -4.354 -16.691 1.00 96.25 85 THR A O 1
ATOM 659 N N . GLY A 1 86 ? 8.605 -2.836 -16.080 1.00 95.56 86 GLY A N 1
ATOM 660 C CA . GLY A 1 86 ? 7.581 -3.239 -17.045 1.00 95.56 86 GLY A CA 1
ATOM 661 C C . GLY A 1 86 ? 6.840 -4.530 -16.677 1.00 95.56 86 GLY A C 1
ATOM 662 O O . GLY A 1 86 ? 6.019 -4.996 -17.462 1.00 95.56 86 GLY A O 1
ATOM 663 N N . THR A 1 87 ? 7.095 -5.120 -15.502 1.00 96.00 87 THR A N 1
ATOM 664 C CA . THR A 1 87 ? 6.429 -6.360 -15.063 1.00 96.00 87 THR A CA 1
ATOM 665 C C . THR A 1 87 ? 4.917 -6.153 -14.954 1.00 96.00 87 THR A C 1
ATOM 667 O O . THR A 1 87 ? 4.471 -5.242 -14.261 1.00 96.00 87 THR A O 1
ATOM 670 N N . THR A 1 88 ? 4.134 -7.019 -15.600 1.00 94.81 88 THR A N 1
ATOM 671 C CA . THR A 1 88 ? 2.655 -6.979 -15.623 1.00 94.81 88 THR A CA 1
ATOM 672 C C . THR A 1 88 ? 2.000 -8.122 -14.847 1.00 94.81 88 THR A C 1
ATOM 674 O O . THR A 1 88 ? 0.786 -8.123 -14.646 1.00 94.81 88 THR A O 1
ATOM 677 N N . PHE A 1 89 ? 2.772 -9.120 -14.403 1.00 93.75 89 PHE A N 1
ATOM 678 C CA . PHE A 1 89 ? 2.228 -10.275 -13.694 1.00 93.75 89 PHE A CA 1
ATOM 679 C C . PHE A 1 89 ? 1.793 -9.880 -12.277 1.00 93.75 89 PHE A C 1
ATOM 681 O O . PHE A 1 89 ? 2.594 -9.861 -11.343 1.00 93.75 89 PHE A O 1
ATOM 688 N N . ALA A 1 90 ? 0.504 -9.559 -12.130 1.00 89.56 90 ALA A N 1
ATOM 689 C CA . ALA A 1 90 ? -0.068 -8.951 -10.932 1.00 89.56 90 ALA A CA 1
ATOM 690 C C . ALA A 1 90 ? 0.298 -9.633 -9.597 1.00 89.56 90 ALA A C 1
ATOM 692 O O . ALA A 1 90 ? 0.526 -8.897 -8.639 1.00 89.56 90 ALA A O 1
ATOM 693 N N . PRO A 1 91 ? 0.402 -10.974 -9.477 1.00 92.25 91 PRO A N 1
ATOM 694 C CA . PRO A 1 91 ? 0.818 -11.611 -8.225 1.00 92.25 91 PRO A CA 1
ATOM 695 C C . PRO A 1 91 ? 2.233 -11.247 -7.749 1.00 92.25 91 PRO A C 1
ATOM 697 O O . PRO A 1 91 ? 2.479 -11.286 -6.549 1.00 92.25 91 PRO A O 1
ATOM 700 N N . LEU A 1 92 ? 3.144 -10.869 -8.654 1.00 90.50 92 LEU A N 1
ATOM 701 C CA . LEU A 1 92 ? 4.485 -10.385 -8.292 1.00 90.50 92 LEU A CA 1
ATOM 702 C C . LEU A 1 92 ? 4.513 -8.893 -7.961 1.00 90.50 92 LEU A C 1
ATOM 704 O O . LEU A 1 92 ? 5.507 -8.396 -7.451 1.00 90.50 92 LEU A O 1
ATOM 708 N N . LEU A 1 93 ? 3.436 -8.167 -8.246 1.00 92.94 93 LEU A N 1
ATOM 709 C CA . LEU A 1 93 ? 3.394 -6.732 -8.035 1.00 92.94 93 LEU A CA 1
ATOM 710 C C . LEU A 1 93 ? 2.902 -6.399 -6.623 1.00 92.94 93 LEU A C 1
ATOM 712 O O . LEU A 1 93 ? 1.982 -7.028 -6.101 1.00 92.94 93 LEU A O 1
ATOM 716 N N . ARG A 1 94 ? 3.459 -5.365 -6.003 1.00 94.38 94 ARG A N 1
ATOM 717 C CA . ARG A 1 94 ? 3.048 -4.798 -4.714 1.00 94.38 94 ARG A CA 1
ATOM 718 C C . ARG A 1 94 ? 2.521 -3.381 -4.925 1.00 94.38 94 ARG A C 1
ATOM 720 O O . ARG A 1 94 ? 3.154 -2.594 -5.619 1.00 94.38 94 ARG A O 1
ATOM 727 N N . ALA A 1 95 ? 1.399 -3.043 -4.288 1.00 97.38 95 ALA A N 1
ATOM 728 C CA . ALA A 1 95 ? 0.970 -1.652 -4.158 1.00 97.38 95 ALA A CA 1
ATOM 729 C C . ALA A 1 95 ? 1.710 -1.008 -2.981 1.00 97.38 95 ALA A C 1
ATOM 731 O O . ALA A 1 95 ? 1.584 -1.463 -1.845 1.00 97.38 95 ALA A O 1
ATOM 732 N N . SER A 1 96 ? 2.518 0.008 -3.264 1.00 96.19 96 SER A N 1
ATOM 733 C CA . SER A 1 96 ? 3.347 0.724 -2.296 1.00 96.19 96 SER A CA 1
ATOM 734 C C . SER A 1 96 ? 2.905 2.180 -2.201 1.00 96.19 96 SER A C 1
ATOM 736 O O . SER A 1 96 ? 2.569 2.779 -3.218 1.00 96.19 96 SER A O 1
ATOM 738 N N . HIS A 1 97 ? 2.903 2.754 -0.996 1.00 97.56 97 HIS A N 1
ATOM 739 C CA . HIS A 1 97 ? 2.598 4.173 -0.806 1.00 97.56 97 HIS A CA 1
ATOM 740 C C . HIS A 1 97 ? 3.754 5.078 -1.251 1.00 97.56 97 HIS A C 1
ATOM 742 O O . HIS A 1 97 ? 4.909 4.798 -0.932 1.00 97.56 97 HIS A O 1
ATOM 748 N N . ILE A 1 98 ? 3.433 6.184 -1.927 1.00 97.38 98 ILE A N 1
ATOM 749 C CA . ILE A 1 98 ? 4.388 7.219 -2.354 1.00 97.38 98 ILE A CA 1
ATOM 750 C C . ILE A 1 98 ? 4.739 8.121 -1.163 1.00 97.38 98 ILE A C 1
ATOM 752 O O . ILE A 1 98 ? 5.894 8.174 -0.743 1.00 97.38 98 ILE A O 1
ATOM 756 N N . LYS A 1 99 ? 3.737 8.787 -0.570 1.00 97.81 99 LYS A N 1
ATOM 757 C CA . LYS A 1 99 ? 3.813 9.396 0.764 1.00 97.81 99 LYS A CA 1
ATOM 758 C C . LYS A 1 99 ? 3.759 8.254 1.782 1.00 97.81 99 LYS A C 1
ATOM 760 O O . LYS A 1 99 ? 2.729 7.583 1.864 1.00 97.81 99 LYS A O 1
ATOM 765 N N . PRO A 1 100 ? 4.828 8.004 2.562 1.00 96.25 100 PRO A N 1
ATOM 766 C CA . PRO A 1 100 ? 4.878 6.857 3.462 1.00 96.25 100 PRO A CA 1
ATOM 767 C C . PRO A 1 100 ? 3.695 6.820 4.436 1.00 96.25 100 PRO A C 1
ATOM 769 O O . PRO A 1 100 ? 3.266 7.860 4.934 1.00 96.25 100 PRO A O 1
ATOM 772 N N . TRP A 1 101 ? 3.217 5.616 4.771 1.00 96.62 101 TRP A N 1
ATOM 773 C CA . TRP A 1 101 ? 2.061 5.408 5.657 1.00 96.62 101 TRP A CA 1
ATOM 774 C C . TRP A 1 101 ? 2.119 6.224 6.959 1.00 96.62 101 TRP A C 1
ATOM 776 O O . TRP A 1 101 ? 1.140 6.860 7.347 1.00 96.62 101 TRP A O 1
ATOM 786 N N . ALA A 1 102 ? 3.285 6.228 7.613 1.00 95.56 102 ALA A N 1
ATOM 787 C CA . ALA A 1 102 ? 3.517 6.927 8.876 1.00 95.56 102 ALA A CA 1
ATOM 788 C C . ALA A 1 102 ? 3.517 8.461 8.744 1.00 95.56 102 ALA A C 1
ATOM 790 O O . ALA A 1 102 ? 3.298 9.153 9.730 1.00 95.56 102 ALA A O 1
ATOM 791 N N . ALA A 1 103 ? 3.756 8.988 7.540 1.00 97.25 103 ALA A N 1
ATOM 792 C CA . ALA A 1 103 ? 3.723 10.420 7.259 1.00 97.25 103 ALA A CA 1
ATOM 793 C C . ALA A 1 103 ? 2.333 10.903 6.819 1.00 97.25 103 ALA A C 1
ATOM 795 O O . ALA A 1 103 ? 2.127 12.108 6.697 1.00 97.25 103 ALA A O 1
ATOM 796 N N . CYS A 1 104 ? 1.398 9.989 6.538 1.00 97.81 104 CYS A N 1
ATOM 797 C CA . CYS A 1 104 ? 0.040 10.349 6.151 1.00 97.81 104 CYS A CA 1
ATOM 798 C C . CYS A 1 104 ? -0.732 10.929 7.342 1.00 97.81 104 CYS A C 1
ATOM 800 O O . CYS A 1 104 ? -0.747 10.333 8.422 1.00 97.81 104 CYS A O 1
ATOM 802 N N . GLU A 1 105 ? -1.409 12.052 7.123 1.00 95.56 105 GLU A N 1
ATOM 803 C CA . GLU A 1 105 ? -2.103 12.816 8.168 1.00 95.56 105 GLU A CA 1
ATOM 804 C C . GLU A 1 105 ? -3.446 12.191 8.550 1.00 95.56 105 GLU A C 1
ATOM 806 O O . GLU A 1 105 ? -3.913 12.327 9.678 1.00 95.56 105 GLU A O 1
ATOM 811 N N . ASN A 1 106 ? -4.085 11.504 7.603 1.00 95.75 106 ASN A N 1
ATOM 812 C CA . ASN A 1 106 ? -5.423 10.955 7.774 1.00 95.75 106 ASN A CA 1
ATOM 813 C C . ASN A 1 106 ? -5.638 9.686 6.932 1.00 95.75 106 ASN A C 1
ATOM 815 O O . ASN A 1 106 ? -4.802 9.283 6.121 1.00 95.75 106 ASN A O 1
ATOM 819 N N . GLY A 1 107 ? -6.786 9.038 7.151 1.00 95.75 107 GLY A N 1
ATOM 820 C CA . GLY A 1 107 ? -7.177 7.828 6.428 1.00 95.75 107 GLY A CA 1
ATOM 821 C C . GLY A 1 107 ? -7.380 8.041 4.927 1.00 95.75 107 GLY A C 1
ATOM 822 O O . GLY A 1 107 ? -7.100 7.128 4.157 1.00 95.75 107 GLY A O 1
ATOM 823 N N . ASN A 1 108 ? -7.786 9.236 4.491 1.00 97.12 108 ASN A N 1
ATOM 824 C CA . ASN A 1 108 ? -8.026 9.503 3.072 1.00 97.12 108 ASN A CA 1
ATOM 825 C C . ASN A 1 108 ? -6.722 9.412 2.275 1.00 97.12 108 ASN A C 1
ATOM 827 O O . ASN A 1 108 ? -6.685 8.713 1.272 1.00 97.12 108 ASN A O 1
ATOM 831 N N . GLU A 1 109 ? -5.629 10.004 2.765 1.00 98.12 109 GLU A N 1
ATOM 832 C CA . GLU A 1 109 ? -4.310 9.880 2.122 1.00 98.12 109 GLU A CA 1
ATOM 833 C C . GLU A 1 109 ? -3.799 8.430 2.074 1.00 98.12 109 GLU A C 1
ATOM 835 O O . GLU A 1 109 ? -3.089 8.036 1.150 1.00 98.12 109 GLU A O 1
ATOM 840 N N . ARG A 1 110 ? -4.154 7.620 3.079 1.00 98.25 110 ARG A N 1
ATOM 841 C CA . ARG A 1 110 ? -3.767 6.203 3.171 1.00 98.25 110 ARG A CA 1
ATOM 842 C C . ARG A 1 110 ? -4.542 5.313 2.200 1.00 98.25 110 ARG A C 1
ATOM 844 O O . ARG A 1 110 ? -4.033 4.257 1.818 1.00 98.25 110 ARG A O 1
ATOM 851 N N . LEU A 1 111 ? -5.755 5.722 1.835 1.00 98.31 111 LEU A N 1
ATOM 852 C CA . LEU A 1 111 ? -6.657 5.004 0.933 1.00 98.31 111 LEU A CA 1
ATOM 853 C C . LEU A 1 111 ? -6.647 5.565 -0.499 1.00 98.31 111 LEU A C 1
ATOM 855 O O . LEU A 1 111 ? -7.167 4.908 -1.403 1.00 98.31 111 LEU A O 1
ATOM 859 N N . ASP A 1 112 ? -6.052 6.741 -0.714 1.00 98.38 112 ASP A N 1
ATOM 860 C CA . ASP A 1 112 ? -5.969 7.404 -2.013 1.00 98.38 112 ASP A CA 1
ATOM 861 C C . ASP A 1 112 ? -5.082 6.612 -2.993 1.00 98.38 112 ASP A C 1
ATOM 863 O O . ASP A 1 112 ? -3.879 6.468 -2.755 1.00 98.38 112 ASP A O 1
ATOM 867 N N . PRO A 1 113 ? -5.621 6.114 -4.121 1.00 98.06 113 PRO A N 1
ATOM 868 C CA . PRO A 1 113 ? -4.823 5.395 -5.107 1.00 98.06 113 PRO A CA 1
ATOM 869 C C . PRO A 1 113 ? -3.767 6.257 -5.809 1.00 98.06 113 PRO A C 1
ATOM 871 O O . PRO A 1 113 ? -2.788 5.699 -6.297 1.00 98.06 113 PRO A O 1
ATOM 874 N N . PHE A 1 114 ? -3.910 7.586 -5.844 1.00 98.06 114 PHE A N 1
ATOM 875 C CA . PHE A 1 114 ? -2.867 8.476 -6.372 1.00 98.06 114 PHE A CA 1
ATOM 876 C C . PHE A 1 114 ? -1.658 8.579 -5.440 1.00 98.06 114 PHE A C 1
ATOM 878 O O . PHE A 1 114 ? -0.573 8.955 -5.877 1.00 98.06 114 PHE A O 1
ATOM 885 N N . ASN A 1 115 ? -1.819 8.182 -4.177 1.00 98.44 115 ASN A N 1
ATOM 886 C CA . ASN A 1 115 ? -0.716 7.975 -3.251 1.00 98.44 115 ASN A CA 1
ATOM 887 C C . ASN A 1 115 ? -0.119 6.557 -3.357 1.00 98.44 115 ASN A C 1
ATOM 889 O O . ASN A 1 115 ? 0.663 6.144 -2.504 1.00 98.44 115 ASN A O 1
ATOM 893 N N . GLY A 1 116 ? -0.485 5.779 -4.376 1.00 97.62 116 GLY A N 1
ATOM 894 C CA . GLY A 1 116 ? 0.001 4.424 -4.585 1.00 97.62 116 GLY A CA 1
ATOM 895 C C . GLY A 1 116 ? 0.779 4.253 -5.887 1.00 97.62 116 GLY A C 1
ATOM 896 O O . GLY A 1 116 ? 0.485 4.872 -6.904 1.00 97.62 116 GLY A O 1
ATOM 897 N N . ILE A 1 117 ? 1.769 3.363 -5.863 1.00 97.44 117 ILE A N 1
ATOM 898 C CA . ILE A 1 117 ? 2.542 2.935 -7.029 1.00 97.44 117 ILE A CA 1
ATOM 899 C C . ILE A 1 117 ? 2.701 1.414 -7.027 1.00 97.44 117 ILE A C 1
ATOM 901 O O . ILE A 1 117 ? 2.838 0.783 -5.977 1.00 97.44 117 ILE A O 1
ATOM 905 N N . ILE A 1 118 ? 2.674 0.813 -8.213 1.00 97.62 118 ILE A N 1
ATOM 906 C CA . ILE A 1 118 ? 2.823 -0.630 -8.402 1.00 97.62 118 ILE A CA 1
ATOM 907 C C . ILE A 1 118 ? 4.296 -0.969 -8.654 1.00 97.62 118 ILE A C 1
ATOM 909 O O . ILE A 1 118 ? 4.883 -0.478 -9.612 1.00 97.62 118 ILE A O 1
ATOM 913 N N . LEU A 1 119 ? 4.908 -1.805 -7.811 1.00 95.81 119 LEU A N 1
ATOM 914 C CA . LEU A 1 119 ? 6.329 -2.184 -7.894 1.00 95.81 119 LEU A CA 1
ATOM 915 C C . LEU A 1 119 ? 6.505 -3.709 -7.886 1.00 95.81 119 LEU A C 1
ATOM 917 O O . LEU A 1 119 ? 5.689 -4.401 -7.285 1.00 95.81 119 LEU A O 1
ATOM 921 N N . ALA A 1 120 ? 7.534 -4.214 -8.573 1.00 89.31 120 ALA A N 1
ATOM 922 C CA . ALA A 1 120 ? 7.908 -5.635 -8.598 1.00 89.31 120 ALA A CA 1
ATOM 923 C C . ALA A 1 120 ? 8.845 -6.008 -7.438 1.00 89.31 120 ALA A C 1
ATOM 925 O O . ALA A 1 120 ? 9.521 -5.090 -6.916 1.00 89.31 120 ALA A O 1
#

InterPro domains:
  IPR003615 HNH nuclease [PF13391] (82-119)

pLDDT: mean 88.92, std 12.5, range [40.91, 98.44]

Organism: NCBI:txid408170

Sequence (120 aa):
APAALSHSAQRVHQRLSVLSDSAIEQRVLSLISTDRDEQAQRDCLAIQQDKSIEDTVREQLIAARLGQGTFRKNCLMLYPACPVTGTTFAPLLRASHIKPWAACENGNERLDPFNGIILA

Foldseek 3Di:
DPPDDDPVVVVVVVVVVPDDPVRVVVVVCVVVPPDPPVVLVVVLVVLVPDPVDDPVLSVLLNQLSQQHDPLVVLLCVVPCAQPVPRHNPSVPKGWAFQCHPVNDPDSCSSSDNVRIHIHD

Secondary structure (DSSP, 8-state):
-PPPPPHHHHHHHHHHTTS-HHHHHHHHHHHHHS-HHHHHHHHHHHHHH-TTS-HHHHHHHHHHHTT-HHHHHHHHHH-SS-TTT----GGG-EEEESS-GGG--SHHHHH-GGGEEEE-

Radius of gyration: 19.66 Å; chains: 1; bounding box: 52×32×41 Å